Protein AF-A0A3A9K1Z3-F1 (afdb_monomer)

Mean predicted aligned error: 5.0 Å

Solvent-accessible surface area (backbone atoms only — not comparable to full-atom values): 3318 Å² total; per-residue (Å²): 131,86,74,55,48,50,60,54,15,52,50,28,41,50,51,15,51,52,30,38,51,50,18,53,52,48,22,71,78,47,97,49,74,49,71,68,23,54,52,27,43,52,50,15,50,52,25,40,54,51,12,51,52,25,42,50,53,40,50,57,57,56,76,78,106

pLDDT: mean 89.74, std 11.98, range [46.0, 98.44]

InterPro domains:
  IPR025426 Protein of unknown functio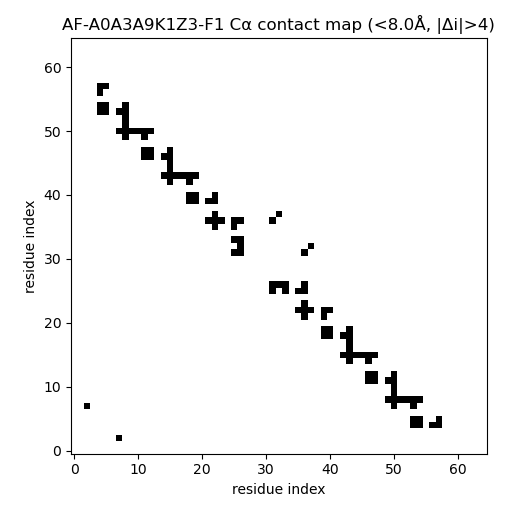n DUF4305 [PF14146] (18-55)

Foldseek 3Di:
DPPQLLVLLVVLQVQLVVLQVVLVVVCVVDVNDDPSSVVSNVSSVVSNVSSVVSVVVNVVVVVVD

Secondary structure (DSSP, 8-state):
----HHHHHHHHHHHHHHHHHHHHHHHHHSSS--HHHHHHHHHHHHHHHHHHHHHHHHHHHHHT-

Organism: NCBI:txid885475

Nearest PDB structures (foldseek):
  1wp8-assembly1_B  TM=9.100E-01  e=9.479E+00  Henipavirus hendraense
  6s1k-assembly1_E  TM=4.883E-01  e=3.373E+00  Escherichia coli str. K-12 substr. MG1655star

Sequence (65 aa):
MTKSPRFFGYIYLFLGTLFLFFAIQSAGETAGWDVWTIVLMAFAAIDYMIAFRYFATAARKRQKK

Radius of gyration: 14.95 Å; Cα contacts (8 Å, |Δi|>4): 60; chains: 1; bounding box: 29×21×45 Å

Structure (mmCIF, N/CA/C/O backbone):
data_AF-A0A3A9K1Z3-F1
#
_entry.id   AF-A0A3A9K1Z3-F1
#
loop_
_atom_site.group_PDB
_atom_site.id
_atom_site.type_symbol
_atom_site.label_atom_id
_atom_site.label_alt_id
_atom_site.label_comp_id
_atom_site.label_asym_id
_atom_site.label_entity_id
_atom_site.label_seq_id
_atom_site.pdbx_PDB_ins_code
_atom_site.Cartn_x
_atom_site.Cartn_y
_atom_site.Cartn_z
_atom_site.occupancy
_atom_site.B_iso_or_equ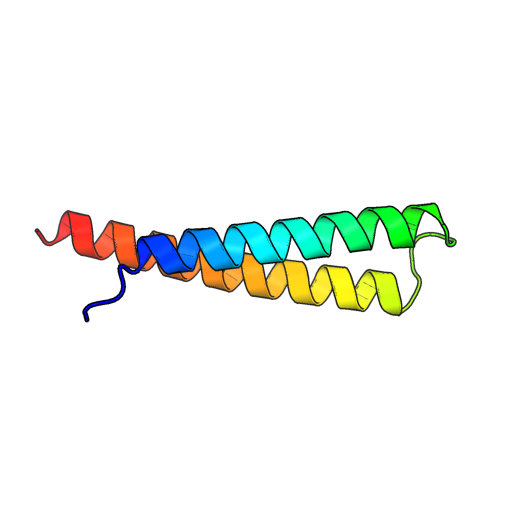iv
_atom_site.auth_seq_id
_atom_site.auth_comp_id
_atom_site.auth_asym_id
_atom_site.auth_atom_id
_atom_site.pdbx_PDB_model_num
ATOM 1 N N . MET A 1 1 ? -16.014 11.759 16.738 1.00 46.00 1 MET A N 1
ATOM 2 C CA . MET A 1 1 ? -16.163 10.831 15.590 1.00 46.00 1 MET A CA 1
ATOM 3 C C . MET A 1 1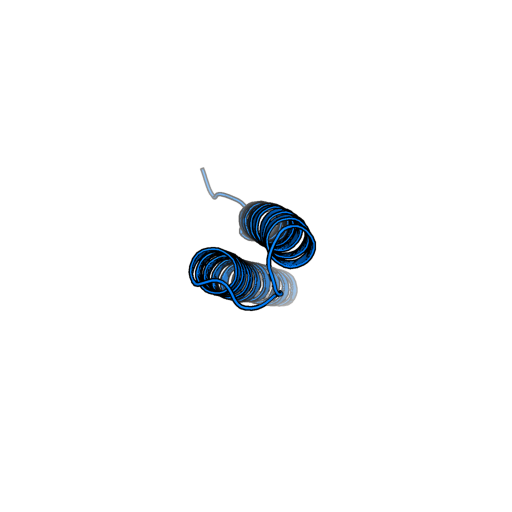 ? -15.177 9.674 15.741 1.00 46.00 1 MET A C 1
ATOM 5 O O . MET A 1 1 ? -14.031 9.781 15.320 1.00 46.00 1 MET A O 1
ATOM 9 N N . THR A 1 2 ? -15.571 8.583 16.395 1.00 48.97 2 THR A N 1
ATOM 10 C CA . THR A 1 2 ? -14.760 7.358 16.493 1.00 48.97 2 THR A CA 1
ATOM 11 C C . THR A 1 2 ? -14.741 6.674 15.130 1.00 48.97 2 THR A C 1
ATOM 13 O O . THR A 1 2 ? -15.573 5.823 14.831 1.00 48.97 2 THR A O 1
ATOM 16 N N . LYS A 1 3 ? -13.820 7.096 14.257 1.00 61.22 3 LYS A N 1
ATOM 17 C CA . LYS A 1 3 ? -13.654 6.498 12.930 1.00 61.22 3 LYS A CA 1
ATOM 18 C C . LYS A 1 3 ? -13.471 4.983 13.091 1.00 61.22 3 LYS A C 1
ATOM 20 O O . LYS A 1 3 ? -12.575 4.534 13.807 1.00 61.22 3 LYS A O 1
ATOM 25 N N . SER A 1 4 ? -14.375 4.206 12.492 1.00 79.19 4 SER A N 1
ATOM 26 C CA . SER A 1 4 ? -14.402 2.747 12.612 1.00 79.19 4 SER A CA 1
ATOM 27 C C . SER A 1 4 ? -13.074 2.175 12.101 1.00 79.19 4 SER A C 1
ATOM 29 O O . SER A 1 4 ? -12.767 2.356 10.923 1.00 79.19 4 SER A O 1
ATOM 31 N N . PRO A 1 5 ? -12.280 1.468 12.928 1.00 79.44 5 PRO A N 1
ATOM 32 C CA . PRO A 1 5 ? -11.012 0.887 12.487 1.00 79.44 5 PRO A CA 1
ATOM 33 C C . PRO A 1 5 ? -11.165 -0.031 11.266 1.00 79.44 5 PRO A C 1
ATOM 35 O O . PRO A 1 5 ? -10.249 -0.135 10.464 1.00 79.44 5 PRO A O 1
ATOM 38 N N . ARG A 1 6 ? -12.344 -0.645 11.078 1.00 86.44 6 ARG A N 1
ATOM 39 C CA . ARG A 1 6 ? -12.652 -1.453 9.885 1.00 86.44 6 ARG A CA 1
ATOM 40 C C . ARG A 1 6 ? -12.765 -0.624 8.616 1.00 86.44 6 ARG A C 1
ATOM 42 O O . ARG A 1 6 ? -12.319 -1.075 7.573 1.00 86.44 6 ARG A O 1
ATOM 49 N N . PHE A 1 7 ? -13.357 0.566 8.709 1.00 88.56 7 PHE A N 1
ATOM 50 C CA . PHE A 1 7 ? -13.526 1.452 7.560 1.00 88.56 7 PHE A CA 1
ATOM 51 C C . PHE A 1 7 ? -12.168 1.845 6.973 1.00 88.56 7 PHE A C 1
ATOM 53 O O . PHE A 1 7 ? -11.963 1.736 5.771 1.00 88.56 7 PHE A O 1
ATOM 60 N N . PHE A 1 8 ? -11.207 2.186 7.835 1.00 90.06 8 PHE A N 1
ATOM 61 C CA . PHE A 1 8 ? -9.837 2.439 7.397 1.00 90.06 8 PHE A CA 1
ATOM 62 C C . PHE A 1 8 ? -9.163 1.208 6.801 1.00 90.06 8 PHE A C 1
ATOM 64 O O . PHE A 1 8 ? -8.511 1.333 5.773 1.00 90.06 8 PHE A O 1
ATOM 71 N N . GLY A 1 9 ? -9.366 0.024 7.388 1.00 92.62 9 GLY A N 1
ATOM 72 C CA . GLY A 1 9 ? -8.872 -1.223 6.800 1.00 92.62 9 GLY A CA 1
ATOM 73 C C . GLY A 1 9 ? -9.320 -1.401 5.347 1.00 92.62 9 GLY A C 1
ATOM 74 O O . GLY A 1 9 ? -8.494 -1.696 4.491 1.00 92.62 9 GLY A O 1
ATOM 75 N N . TYR A 1 10 ? -10.596 -1.136 5.045 1.00 95.25 10 TYR A N 1
ATOM 76 C CA . TYR A 1 10 ? -11.1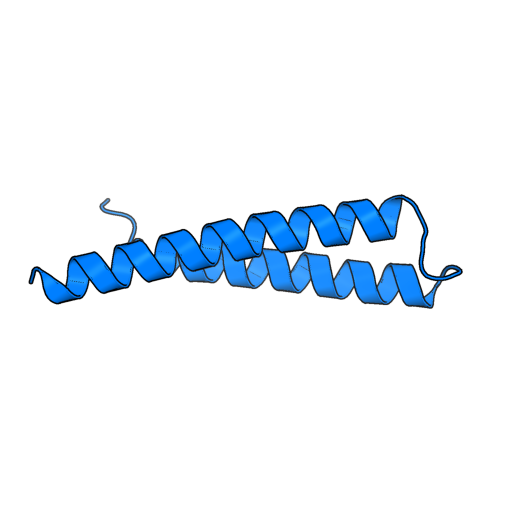08 -1.208 3.673 1.00 95.25 10 TYR A CA 1
ATOM 77 C C . TYR A 1 10 ? -10.536 -0.133 2.745 1.00 95.25 10 TYR A C 1
ATOM 79 O O . TYR A 1 10 ? -10.259 -0.442 1.592 1.00 95.25 10 TYR A O 1
ATOM 87 N N . ILE A 1 11 ? -10.320 1.096 3.228 1.00 95.50 11 ILE A N 1
ATOM 88 C CA . ILE A 1 11 ? -9.694 2.160 2.424 1.00 95.50 11 ILE A CA 1
ATOM 89 C C . ILE A 1 11 ? -8.279 1.760 2.005 1.00 95.50 11 ILE A C 1
ATOM 91 O O . ILE A 1 11 ? -7.958 1.824 0.823 1.00 95.50 11 ILE A O 1
ATOM 95 N N . TYR A 1 12 ? -7.447 1.329 2.955 1.00 95.81 12 TYR A N 1
ATOM 96 C CA . TYR A 1 12 ? -6.071 0.929 2.657 1.00 95.81 12 TYR A CA 1
ATOM 97 C C . TYR A 1 12 ? -6.024 -0.330 1.783 1.00 95.81 12 TYR A C 1
ATOM 99 O O . TYR A 1 12 ? -5.213 -0.414 0.871 1.00 95.81 12 TYR A O 1
ATOM 107 N N . LEU A 1 13 ? -6.943 -1.279 1.985 1.00 97.38 13 LEU A N 1
ATOM 108 C CA . LEU A 1 13 ? -7.055 -2.457 1.122 1.00 97.38 13 LEU A CA 1
ATOM 109 C C . LEU A 1 13 ? -7.402 -2.069 -0.324 1.00 97.38 13 LEU A C 1
ATOM 111 O O . LEU A 1 13 ? -6.821 -2.600 -1.271 1.00 97.38 13 LEU A O 1
ATOM 115 N N . PHE A 1 14 ? -8.346 -1.141 -0.491 1.00 97.94 14 PHE A N 1
ATOM 116 C CA . PHE A 1 14 ? -8.736 -0.618 -1.796 1.00 97.94 14 PHE A CA 1
ATOM 117 C C . PHE A 1 14 ? -7.576 0.122 -2.468 1.00 97.94 14 PHE A C 1
ATOM 119 O O . PHE A 1 14 ? -7.258 -0.170 -3.618 1.00 97.94 14 PHE A O 1
ATOM 126 N N . LEU A 1 15 ? -6.904 1.018 -1.740 1.00 97.69 15 LEU A N 1
ATOM 127 C CA . LEU A 1 15 ? -5.774 1.785 -2.259 1.00 97.69 15 LEU A CA 1
ATOM 128 C C . LEU A 1 15 ? -4.606 0.876 -2.667 1.00 97.69 15 LEU A C 1
ATOM 130 O O . LEU A 1 15 ? -4.097 1.006 -3.777 1.00 97.69 15 LEU A O 1
ATOM 134 N N . GLY A 1 16 ? -4.256 -0.106 -1.831 1.00 98.00 16 GLY A N 1
ATOM 135 C CA . GLY A 1 16 ? -3.220 -1.086 -2.158 1.00 98.00 16 GLY A CA 1
ATOM 136 C C . GLY A 1 16 ? -3.561 -1.908 -3.403 1.00 98.00 16 GLY A C 1
ATOM 137 O O . GLY A 1 16 ? -2.700 -2.143 -4.245 1.00 98.00 16 GLY A O 1
ATOM 138 N N . THR A 1 17 ? -4.835 -2.269 -3.581 1.00 98.31 17 THR A N 1
ATOM 139 C CA . THR A 1 17 ? -5.307 -2.968 -4.789 1.00 98.31 17 THR A CA 1
ATOM 140 C C . THR A 1 17 ? -5.235 -2.080 -6.031 1.00 98.31 17 THR A C 1
ATOM 142 O O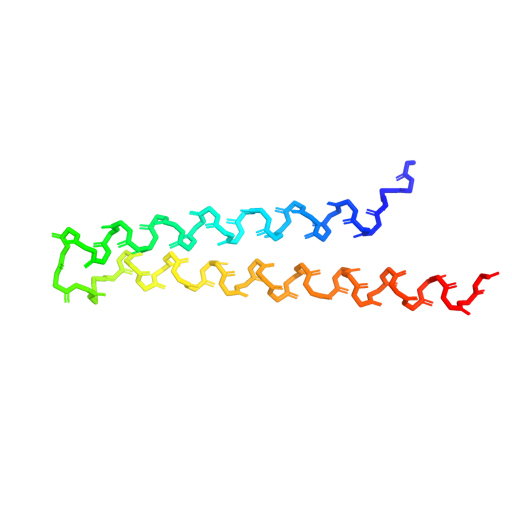 . THR A 1 17 ? -4.882 -2.565 -7.104 1.00 98.31 17 THR A O 1
ATOM 145 N N . LEU A 1 18 ? -5.512 -0.782 -5.895 1.00 98.19 18 LEU A N 1
ATOM 146 C CA . LEU A 1 18 ? -5.386 0.180 -6.987 1.00 98.19 18 LEU A CA 1
ATOM 147 C C . LEU A 1 18 ? -3.922 0.364 -7.413 1.00 98.19 18 LEU A C 1
ATOM 149 O O . LEU A 1 18 ? -3.620 0.303 -8.603 1.00 98.19 18 LEU A O 1
ATOM 153 N N . PHE A 1 19 ? -2.998 0.512 -6.458 1.00 97.94 19 PHE A N 1
ATOM 154 C CA . PHE A 1 19 ? -1.568 0.569 -6.771 1.00 97.94 19 PHE A CA 1
ATOM 155 C C . PHE A 1 19 ? -1.048 -0.736 -7.368 1.00 97.94 19 PHE A C 1
ATOM 157 O O . PHE A 1 19 ? -0.260 -0.692 -8.309 1.00 97.94 19 PHE A O 1
ATOM 164 N N . LEU A 1 20 ? -1.517 -1.889 -6.886 1.00 97.81 20 LEU A N 1
ATOM 165 C CA . LEU A 1 20 ? -1.169 -3.181 -7.471 1.00 97.81 20 LEU A CA 1
ATOM 166 C C . LEU A 1 20 ? -1.662 -3.293 -8.920 1.00 97.81 20 LEU A C 1
ATOM 168 O O . LEU A 1 20 ? -0.923 -3.762 -9.781 1.00 97.81 20 LEU A O 1
ATOM 172 N N . PHE A 1 21 ? -2.880 -2.832 -9.209 1.00 97.94 21 PHE A N 1
ATOM 173 C CA . PHE A 1 21 ? -3.408 -2.791 -10.571 1.00 97.94 21 PHE A CA 1
ATOM 174 C C . PHE A 1 21 ? -2.535 -1.928 -11.492 1.00 97.94 21 PHE A C 1
ATOM 176 O O . PHE A 1 21 ? -2.150 -2.382 -12.569 1.00 97.94 21 PHE A O 1
ATOM 183 N N . PHE A 1 22 ? -2.147 -0.729 -11.047 1.00 96.44 22 PHE A N 1
ATOM 184 C CA . PHE A 1 22 ? -1.226 0.121 -11.806 1.00 96.44 22 PHE A CA 1
ATOM 185 C C . PHE A 1 22 ? 0.165 -0.501 -11.957 1.00 96.44 22 PHE A C 1
ATOM 187 O O . PHE A 1 22 ? 0.765 -0.377 -13.021 1.00 96.44 22 PHE A O 1
ATOM 194 N N . ALA A 1 23 ? 0.669 -1.209 -10.941 1.00 96.06 23 ALA A N 1
ATOM 195 C CA . ALA A 1 23 ? 1.933 -1.933 -11.039 1.00 96.06 23 ALA A CA 1
ATOM 196 C C . ALA A 1 23 ? 1.868 -3.013 -12.127 1.00 96.06 23 ALA A C 1
ATOM 198 O O . ALA A 1 23 ? 2.784 -3.114 -12.934 1.00 96.06 23 ALA A O 1
ATOM 199 N N . ILE A 1 24 ? 0.771 -3.776 -12.196 1.00 95.69 24 ILE A N 1
ATOM 200 C CA . ILE A 1 24 ? 0.563 -4.808 -13.223 1.00 95.69 24 ILE A CA 1
ATOM 201 C C . ILE A 1 24 ? 0.504 -4.186 -14.622 1.00 95.69 24 ILE A C 1
ATOM 203 O O . ILE A 1 24 ? 1.130 -4.708 -15.542 1.00 95.69 24 ILE A O 1
ATOM 207 N N . GLN A 1 25 ? -0.208 -3.067 -14.789 1.00 95.12 25 GLN A N 1
ATOM 208 C CA . GLN A 1 25 ? -0.248 -2.352 -16.071 1.00 95.12 25 GLN A CA 1
ATOM 209 C C . GLN A 1 25 ? 1.143 -1.849 -16.478 1.00 95.12 25 GLN A C 1
ATOM 211 O O . GLN A 1 25 ? 1.603 -2.141 -17.578 1.00 95.12 25 GLN A O 1
ATOM 216 N N . SER A 1 26 ? 1.853 -1.189 -15.560 1.00 94.38 26 SER A N 1
ATOM 217 C CA . SER A 1 26 ? 3.219 -0.698 -15.777 1.00 94.38 26 SER A CA 1
ATOM 218 C C . SER A 1 26 ? 4.200 -1.829 -16.117 1.00 94.38 26 SER A C 1
ATOM 220 O O . SER A 1 26 ? 5.039 -1.673 -17.007 1.00 94.38 26 SER A O 1
ATOM 222 N N . ALA A 1 27 ? 4.067 -2.987 -15.465 1.00 94.44 27 ALA A N 1
ATOM 223 C CA . ALA A 1 27 ? 4.880 -4.169 -15.732 1.00 94.44 27 ALA A CA 1
ATOM 224 C C . ALA A 1 27 ? 4.589 -4.796 -17.104 1.00 94.44 27 ALA A C 1
ATOM 226 O O . ALA A 1 27 ? 5.487 -5.381 -17.699 1.00 94.44 27 ALA A O 1
ATOM 227 N N . GLY A 1 28 ? 3.347 -4.704 -17.588 1.00 90.56 28 GLY A N 1
ATOM 228 C CA . G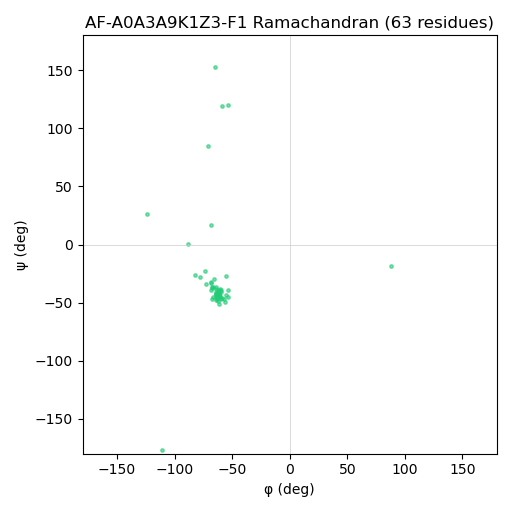LY A 1 28 ? 2.948 -5.215 -18.900 1.00 90.56 28 GLY A CA 1
ATOM 229 C C . GLY A 1 28 ? 3.367 -4.318 -20.067 1.00 90.56 28 GLY A C 1
ATOM 230 O O . GLY A 1 28 ? 3.587 -4.818 -21.166 1.00 90.56 28 GLY A O 1
ATOM 231 N N . GLU A 1 29 ? 3.489 -3.008 -19.838 1.00 88.44 29 GLU A N 1
ATOM 232 C CA . GLU A 1 29 ? 3.948 -2.038 -20.845 1.00 88.44 29 GLU A CA 1
ATOM 233 C C . GLU A 1 29 ? 5.480 -1.972 -20.964 1.00 88.44 29 GLU A C 1
ATOM 235 O O . GLU A 1 29 ? 6.012 -1.619 -22.016 1.00 88.44 29 GLU A O 1
ATOM 240 N N . THR A 1 30 ? 6.199 -2.321 -19.895 1.00 79.31 30 THR A N 1
ATOM 241 C CA . THR A 1 30 ? 7.670 -2.325 -19.839 1.00 79.31 30 THR A CA 1
ATOM 242 C C . THR A 1 30 ? 8.220 -3.754 -19.762 1.00 79.31 30 THR A C 1
ATOM 244 O O . THR A 1 30 ? 7.475 -4.726 -19.776 1.00 79.31 30 THR A O 1
ATOM 247 N N . ALA A 1 31 ? 9.540 -3.931 -19.644 1.00 80.69 31 ALA A N 1
ATOM 248 C CA . ALA A 1 31 ? 10.156 -5.248 -19.418 1.00 80.69 31 ALA A CA 1
ATOM 249 C C . ALA A 1 31 ? 9.849 -5.863 -18.021 1.00 80.69 31 ALA A C 1
ATOM 251 O O . ALA A 1 31 ? 10.555 -6.768 -17.574 1.00 80.69 31 ALA A O 1
ATOM 252 N N . GLY A 1 32 ? 8.833 -5.363 -17.305 1.00 75.38 32 GLY A N 1
ATOM 253 C CA . GLY A 1 32 ? 8.331 -5.896 -16.034 1.00 75.38 32 GLY A CA 1
ATOM 254 C C . GLY A 1 32 ? 9.008 -5.387 -14.757 1.00 75.38 32 GLY A C 1
ATOM 255 O O . GLY A 1 32 ? 8.424 -5.506 -13.684 1.00 75.38 32 GLY A O 1
ATOM 256 N N . TRP A 1 33 ? 10.210 -4.812 -14.848 1.00 87.00 33 TRP A N 1
ATOM 257 C CA . TRP A 1 33 ? 11.046 -4.446 -13.689 1.00 87.00 33 TRP A CA 1
ATOM 258 C C . TRP A 1 33 ? 11.452 -2.971 -13.653 1.00 87.00 33 TRP A C 1
ATOM 260 O O . TRP A 1 33 ? 12.489 -2.620 -13.089 1.00 87.00 33 TRP A O 1
ATOM 270 N N . ASP A 1 34 ? 10.658 -2.095 -14.265 1.00 91.62 34 ASP A N 1
ATOM 271 C CA . ASP A 1 34 ? 10.950 -0.668 -14.223 1.00 91.62 34 ASP A CA 1
ATOM 272 C C . ASP A 1 34 ? 10.846 -0.116 -12.789 1.00 91.62 34 ASP A C 1
ATOM 274 O O . ASP A 1 34 ? 10.092 -0.616 -11.943 1.00 91.62 34 ASP A O 1
ATOM 278 N N . VAL A 1 35 ? 11.595 0.951 -12.517 1.00 94.12 35 VAL A N 1
ATOM 279 C CA . VAL A 1 35 ? 11.627 1.629 -11.216 1.00 94.12 35 VAL A CA 1
ATOM 280 C C . VAL A 1 35 ? 10.210 2.002 -10.776 1.00 94.12 35 VAL A C 1
ATOM 282 O O . VAL A 1 35 ? 9.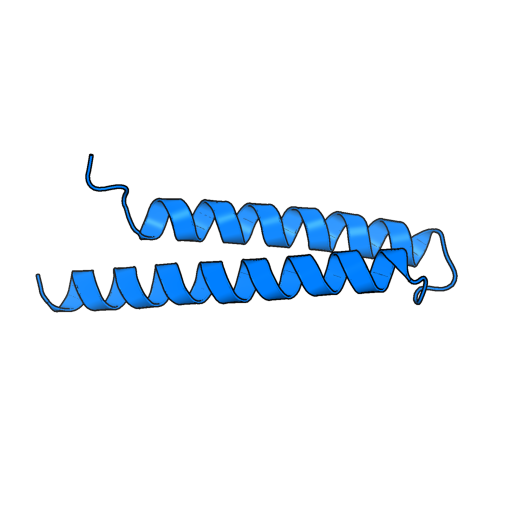858 1.814 -9.611 1.00 94.12 35 VAL A O 1
ATOM 285 N N . TRP A 1 36 ? 9.363 2.451 -11.707 1.00 93.25 36 TRP A N 1
ATOM 286 C CA . TRP A 1 36 ? 7.970 2.795 -11.420 1.00 93.25 36 TRP A CA 1
ATOM 287 C C . TRP A 1 36 ? 7.128 1.603 -10.977 1.00 93.25 36 TRP A C 1
ATOM 289 O O . TRP A 1 36 ? 6.384 1.714 -10.002 1.00 93.25 36 TRP A O 1
ATOM 299 N N . THR A 1 37 ? 7.284 0.451 -11.628 1.00 95.25 37 THR A N 1
ATOM 300 C CA . THR A 1 37 ? 6.615 -0.789 -11.226 1.00 95.25 37 THR A CA 1
ATOM 301 C C . THR A 1 37 ? 6.997 -1.161 -9.793 1.00 95.25 37 THR A C 1
ATOM 303 O O . THR A 1 37 ? 6.126 -1.444 -8.971 1.00 95.25 37 THR A O 1
ATOM 306 N N . ILE A 1 38 ? 8.289 -1.087 -9.459 1.00 95.94 38 ILE A N 1
ATOM 307 C CA . ILE A 1 38 ? 8.797 -1.414 -8.120 1.00 95.94 38 ILE A CA 1
ATOM 308 C C . ILE A 1 38 ? 8.230 -0.458 -7.063 1.00 95.94 38 ILE A C 1
ATOM 310 O O . ILE A 1 38 ? 7.795 -0.907 -6.002 1.00 95.94 38 ILE A O 1
ATOM 314 N N . VAL A 1 39 ? 8.181 0.845 -7.352 1.00 97.06 39 VAL A N 1
ATOM 315 C CA . VAL A 1 39 ? 7.603 1.850 -6.443 1.00 97.06 39 VAL A CA 1
ATOM 316 C C . VAL A 1 39 ? 6.112 1.593 -6.205 1.00 97.06 39 VAL A C 1
ATOM 318 O O . VAL A 1 39 ? 5.665 1.611 -5.057 1.00 97.06 39 VAL A O 1
ATOM 321 N N . LEU A 1 40 ? 5.346 1.297 -7.258 1.00 96.94 40 LEU A N 1
ATOM 322 C CA . LEU A 1 40 ? 3.920 0.979 -7.144 1.00 96.94 40 LEU A CA 1
ATOM 323 C C . LEU A 1 40 ? 3.685 -0.287 -6.309 1.00 96.94 40 LEU A C 1
ATOM 325 O O . LEU A 1 40 ? 2.825 -0.289 -5.426 1.00 96.94 40 LEU A O 1
ATOM 329 N N . MET A 1 41 ? 4.486 -1.337 -6.519 1.00 97.25 41 MET A N 1
ATOM 330 C CA . MET A 1 41 ? 4.433 -2.547 -5.692 1.00 97.25 41 MET A CA 1
ATOM 331 C C . MET A 1 41 ? 4.771 -2.259 -4.224 1.00 97.25 41 MET A C 1
ATOM 333 O O . MET A 1 41 ? 4.111 -2.787 -3.328 1.00 97.25 41 MET A O 1
ATOM 337 N N . ALA A 1 42 ? 5.776 -1.418 -3.961 1.00 98.00 42 ALA A N 1
ATOM 338 C CA . ALA A 1 42 ? 6.162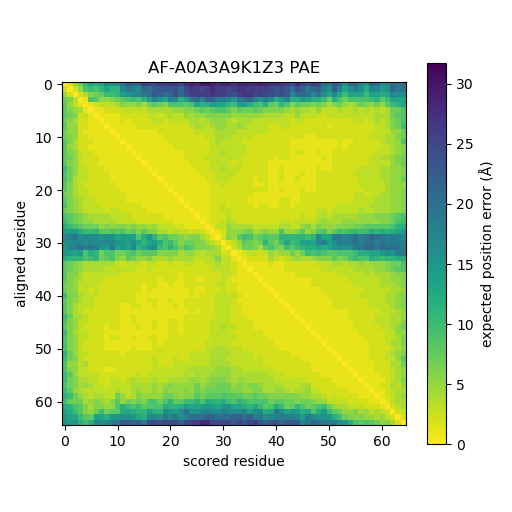 -1.046 -2.603 1.00 98.00 42 ALA A CA 1
ATOM 339 C C . ALA A 1 42 ? 5.032 -0.299 -1.876 1.00 98.00 42 ALA A C 1
ATOM 341 O O . ALA A 1 42 ? 4.727 -0.624 -0.726 1.00 98.00 42 ALA A O 1
ATOM 342 N N . PHE A 1 43 ? 4.363 0.645 -2.546 1.00 98.06 43 PHE A N 1
ATOM 343 C CA . PHE A 1 43 ? 3.189 1.317 -1.982 1.00 98.06 43 PHE A CA 1
ATOM 344 C C . PHE A 1 43 ? 2.038 0.346 -1.730 1.00 98.06 43 PHE A C 1
ATOM 346 O O . PHE A 1 43 ? 1.530 0.304 -0.609 1.00 98.06 43 PHE A O 1
ATOM 353 N N . ALA A 1 44 ? 1.718 -0.519 -2.695 1.00 98.31 44 ALA A N 1
ATOM 354 C CA . ALA A 1 44 ? 0.696 -1.546 -2.513 1.00 98.31 44 ALA A CA 1
ATOM 355 C C . ALA A 1 44 ? 0.971 -2.434 -1.285 1.00 98.31 44 ALA A C 1
ATOM 357 O O . ALA A 1 44 ? 0.071 -2.696 -0.485 1.00 98.31 44 ALA A O 1
ATOM 358 N N . ALA A 1 45 ? 2.222 -2.858 -1.084 1.00 98.44 45 ALA A N 1
ATOM 359 C CA . ALA A 1 45 ? 2.619 -3.670 0.064 1.00 98.44 45 ALA A CA 1
ATOM 360 C C . ALA A 1 45 ? 2.443 -2.933 1.406 1.00 98.44 45 ALA A C 1
ATOM 362 O O . ALA A 1 45 ? 1.944 -3.519 2.373 1.00 98.44 45 ALA A O 1
ATOM 363 N N . ILE A 1 46 ? 2.816 -1.649 1.470 1.00 98.12 46 ILE A N 1
ATOM 364 C CA . ILE A 1 46 ? 2.627 -0.811 2.665 1.00 98.12 46 ILE A CA 1
ATOM 365 C C . ILE A 1 46 ? 1.135 -0.662 2.975 1.00 98.12 46 ILE A C 1
ATOM 367 O O . ILE A 1 46 ? 0.723 -0.859 4.122 1.00 98.12 46 ILE A O 1
ATOM 371 N N . ASP A 1 47 ? 0.317 -0.376 1.965 1.00 97.62 47 ASP A N 1
ATOM 372 C CA . ASP A 1 47 ? -1.129 -0.233 2.116 1.00 97.62 47 ASP A CA 1
ATOM 373 C C . ASP A 1 47 ? -1.779 -1.532 2.604 1.00 97.62 47 ASP A C 1
ATOM 375 O O . ASP A 1 47 ? -2.562 -1.515 3.560 1.00 97.62 47 ASP A O 1
ATOM 379 N N . TYR A 1 48 ? -1.390 -2.682 2.048 1.00 97.94 48 TYR A N 1
ATOM 380 C CA . TYR A 1 48 ? -1.857 -3.979 2.535 1.00 97.94 48 TYR A CA 1
ATOM 381 C C . TYR A 1 48 ? -1.440 -4.242 3.982 1.00 97.94 48 TYR A C 1
ATOM 383 O O . TYR A 1 48 ? -2.273 -4.663 4.791 1.00 97.94 48 TYR A O 1
ATOM 391 N N . MET A 1 49 ? -0.192 -3.944 4.356 1.00 97.94 49 MET A N 1
ATOM 392 C CA . MET A 1 49 ? 0.259 -4.064 5.745 1.00 97.94 49 MET A CA 1
ATOM 393 C C . MET A 1 49 ? -0.619 -3.225 6.684 1.00 97.94 49 MET A C 1
ATOM 395 O O . MET A 1 49 ? -1.060 -3.712 7.732 1.00 97.94 49 MET A O 1
ATOM 399 N N . ILE A 1 50 ? -0.894 -1.969 6.326 1.00 96.38 50 ILE A N 1
ATOM 400 C CA . ILE A 1 50 ? -1.728 -1.068 7.128 1.00 96.38 50 ILE A CA 1
ATOM 401 C C . ILE A 1 50 ? -3.167 -1.600 7.212 1.00 96.38 50 ILE A C 1
ATOM 403 O O . ILE A 1 50 ? -3.729 -1.670 8.311 1.00 96.38 50 ILE A O 1
ATOM 407 N N . ALA A 1 51 ? -3.743 -2.043 6.093 1.00 96.50 51 ALA A N 1
ATOM 408 C CA . ALA A 1 51 ? -5.078 -2.632 6.038 1.00 96.50 51 ALA A CA 1
ATOM 409 C C . ALA A 1 51 ? -5.210 -3.834 6.984 1.00 96.50 51 ALA A C 1
ATOM 411 O O . ALA A 1 51 ? -6.114 -3.873 7.828 1.00 96.50 51 ALA A O 1
ATOM 412 N N . PHE A 1 52 ? -4.263 -4.776 6.921 1.00 95.69 52 PHE A N 1
ATOM 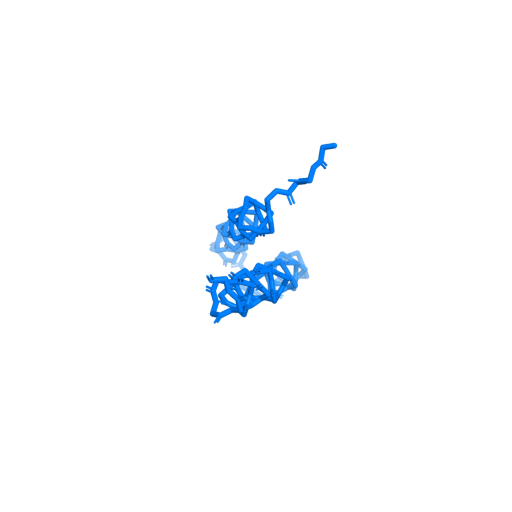413 C CA . PHE A 1 52 ? -4.245 -5.947 7.797 1.00 95.69 52 PHE A CA 1
ATOM 414 C C . PHE A 1 52 ? -4.104 -5.570 9.272 1.00 95.69 52 PHE A C 1
ATOM 416 O O . PHE A 1 52 ? -4.797 -6.146 10.116 1.00 95.69 52 PHE A O 1
ATOM 423 N N . ARG A 1 53 ? -3.287 -4.563 9.608 1.00 94.50 53 ARG A N 1
ATOM 424 C CA . ARG A 1 53 ? -3.191 -4.052 10.987 1.00 94.50 53 ARG A CA 1
ATOM 425 C C . ARG A 1 53 ? -4.531 -3.503 11.471 1.00 94.50 53 ARG A C 1
ATOM 427 O O . ARG A 1 53 ? -4.950 -3.829 12.582 1.00 94.50 53 ARG A O 1
ATOM 434 N N . TYR A 1 54 ? -5.233 -2.729 10.646 1.00 94.38 54 TYR A N 1
ATOM 435 C CA . TYR A 1 54 ? -6.556 -2.206 10.988 1.00 94.38 54 TYR A CA 1
ATOM 436 C C . TYR A 1 54 ? -7.598 -3.312 11.176 1.00 94.38 54 TYR A C 1
ATOM 438 O O . TYR A 1 54 ? -8.357 -3.274 12.153 1.00 94.38 54 TYR A O 1
ATOM 446 N N . PHE A 1 55 ? -7.612 -4.325 10.307 1.00 92.62 55 PHE A N 1
ATOM 447 C CA . PHE A 1 55 ? -8.499 -5.478 10.457 1.00 92.62 55 PHE A CA 1
ATOM 448 C C . PHE A 1 55 ? -8.184 -6.287 11.717 1.00 92.62 55 PHE A C 1
ATOM 450 O O . PHE A 1 55 ? -9.104 -6.610 12.472 1.00 92.62 55 PHE A O 1
ATOM 457 N N . ALA A 1 56 ? -6.905 -6.524 12.021 1.00 92.06 56 ALA A N 1
ATOM 458 C CA . ALA A 1 56 ? -6.483 -7.193 13.249 1.00 92.06 56 ALA A CA 1
ATOM 459 C C . ALA A 1 56 ? -6.913 -6.409 14.501 1.00 92.06 56 ALA A C 1
ATOM 461 O O . ALA A 1 56 ? -7.492 -6.977 15.431 1.00 92.06 56 ALA A O 1
ATOM 462 N N . THR A 1 57 ? -6.713 -5.088 14.525 1.00 91.19 57 THR A N 1
ATOM 463 C CA . THR A 1 57 ? -7.177 -4.229 15.625 1.00 91.19 57 THR A CA 1
ATOM 464 C C . THR A 1 57 ? -8.699 -4.258 15.762 1.00 91.19 57 THR A C 1
ATOM 466 O O . THR A 1 57 ? -9.222 -4.311 16.878 1.00 91.19 57 THR A O 1
ATOM 469 N N . ALA A 1 58 ? -9.434 -4.252 14.651 1.00 89.00 58 ALA A N 1
ATOM 470 C CA . ALA A 1 58 ? -10.888 -4.333 14.667 1.00 89.00 58 ALA A CA 1
ATOM 471 C C . ALA A 1 58 ? -11.423 -5.700 15.128 1.00 89.00 58 ALA A C 1
ATOM 473 O O . ALA A 1 58 ? -12.485 -5.754 15.756 1.00 89.00 58 ALA A O 1
ATOM 474 N N . ALA A 1 59 ? -10.718 -6.791 14.824 1.00 87.62 59 ALA A N 1
ATOM 475 C CA . ALA A 1 59 ? -11.035 -8.130 15.314 1.00 87.62 59 ALA A CA 1
ATOM 476 C C . ALA A 1 59 ? -10.815 -8.218 16.832 1.00 87.62 59 ALA A C 1
ATOM 478 O O . ALA A 1 59 ? -11.725 -8.609 17.562 1.00 87.62 59 ALA A O 1
ATOM 479 N N . ARG A 1 60 ? -9.672 -7.720 17.327 1.00 87.62 60 ARG A N 1
ATOM 480 C CA . ARG A 1 60 ? -9.365 -7.653 18.769 1.00 87.62 60 ARG A CA 1
ATOM 481 C C . ARG A 1 60 ? -10.381 -6.813 19.547 1.00 87.62 60 ARG A C 1
ATOM 483 O O . ARG A 1 60 ? -10.792 -7.201 20.635 1.00 87.62 60 ARG A O 1
ATOM 490 N N . LYS A 1 61 ? -10.828 -5.677 18.993 1.00 84.75 61 LYS A N 1
ATOM 491 C CA . LYS A 1 61 ? -11.882 -4.850 19.615 1.00 84.75 61 LYS A CA 1
ATOM 492 C C . LYS A 1 61 ? -13.242 -5.550 19.669 1.00 84.75 61 LYS A C 1
ATOM 494 O O . LYS A 1 61 ? -14.005 -5.268 20.582 1.00 84.75 61 LYS A O 1
ATOM 499 N N . ARG A 1 62 ? -13.548 -6.438 18.716 1.00 79.62 62 ARG A N 1
ATOM 500 C CA . ARG A 1 62 ? -14.786 -7.234 18.721 1.00 79.62 62 ARG A CA 1
ATOM 501 C C . ARG A 1 62 ? -14.758 -8.335 19.779 1.00 79.62 62 ARG A C 1
ATOM 503 O O . ARG A 1 62 ? -15.803 -8.621 20.323 1.00 79.62 62 ARG A O 1
ATOM 510 N N . GLN A 1 63 ? -13.599 -8.931 20.061 1.00 74.12 63 GLN A N 1
ATOM 511 C CA . GLN A 1 63 ? -13.470 -9.990 21.075 1.00 74.12 63 GLN A CA 1
ATOM 512 C C . GLN A 1 63 ? -13.547 -9.478 22.520 1.00 74.12 63 GLN A C 1
ATOM 514 O O . GLN A 1 63 ? -13.850 -10.248 23.420 1.00 74.12 63 GLN A O 1
ATOM 519 N N . LYS A 1 64 ? -13.247 -8.194 22.753 1.00 65.38 64 LYS A N 1
ATOM 520 C CA . LYS A 1 64 ? -13.326 -7.560 24.081 1.00 65.38 64 LYS A CA 1
ATOM 521 C C . LYS A 1 64 ? -14.705 -6.968 24.407 1.00 65.38 64 LYS A C 1
ATOM 523 O O . LYS A 1 64 ? -14.839 -6.334 25.449 1.00 65.38 64 LYS A O 1
ATOM 528 N N . LYS A 1 65 ? -15.675 -7.084 23.500 1.00 52.12 65 LYS A N 1
ATOM 529 C CA . LYS A 1 65 ? -17.019 -6.517 23.622 1.00 52.12 65 LYS A CA 1
ATOM 530 C C . LYS A 1 65 ? -18.035 -7.645 23.600 1.00 52.12 65 LYS A C 1
ATOM 532 O O . LYS A 1 65 ? -19.021 -7.520 24.347 1.00 52.12 65 LYS A O 1
#